Protein AF-A0A8S9HD42-F1 (afdb_monomer_lite)

Organism: Brassica cretica (NCBI:txid69181)

Radius of gyration: 19.71 Å; chains: 1; bounding box: 51×28×54 Å

Structure (mmCIF, N/CA/C/O backbone):
data_AF-A0A8S9HD42-F1
#
_entry.id   AF-A0A8S9HD42-F1
#
loop_
_atom_site.group_PDB
_atom_site.id
_atom_site.type_symbol
_atom_site.label_atom_id
_atom_site.label_alt_id
_atom_site.label_comp_id
_atom_site.label_asym_id
_atom_site.label_entity_id
_atom_site.label_seq_id
_atom_site.pdbx_PDB_ins_code
_atom_site.Cartn_x
_atom_site.Cartn_y
_atom_site.Cartn_z
_atom_site.occupancy
_atom_site.B_iso_or_equiv
_atom_site.auth_seq_id
_atom_site.auth_comp_id
_atom_site.auth_asym_id
_atom_site.auth_atom_id
_atom_site.pdbx_PDB_model_num
ATOM 1 N N . MET A 1 1 ? 28.786 0.249 -18.756 1.00 35.41 1 MET A N 1
ATOM 2 C CA . MET A 1 1 ? 27.618 0.617 -19.588 1.00 35.41 1 MET A CA 1
ATOM 3 C C . MET A 1 1 ? 26.676 1.233 -18.586 1.00 35.41 1 MET A C 1
ATOM 5 O O . MET A 1 1 ? 26.045 0.500 -17.836 1.00 35.41 1 MET A O 1
ATOM 9 N N . ASP A 1 2 ? 26.758 2.551 -18.436 1.00 34.34 2 ASP A N 1
ATOM 10 C CA . ASP A 1 2 ? 26.338 3.208 -17.199 1.00 34.34 2 ASP A CA 1
ATOM 11 C C . ASP A 1 2 ? 24.961 3.831 -17.416 1.00 34.34 2 ASP A C 1
ATOM 13 O O . ASP A 1 2 ? 24.782 4.711 -18.258 1.00 34.34 2 ASP A O 1
ATOM 17 N N . ILE A 1 3 ? 23.963 3.316 -16.698 1.00 44.00 3 ILE A N 1
ATOM 18 C CA . ILE A 1 3 ? 22.579 3.786 -16.778 1.00 44.00 3 ILE A CA 1
ATOM 19 C C . ILE A 1 3 ? 22.486 5.067 -15.940 1.00 44.00 3 ILE A C 1
ATOM 21 O O . ILE A 1 3 ? 22.352 5.016 -14.722 1.00 44.00 3 ILE A O 1
ATOM 25 N N . SER A 1 4 ? 22.619 6.222 -16.596 1.00 44.03 4 SER A N 1
ATOM 26 C CA . SER A 1 4 ? 22.709 7.538 -15.943 1.00 44.03 4 SER A CA 1
ATOM 27 C C . SER A 1 4 ? 21.367 8.265 -15.769 1.00 44.03 4 SER A C 1
ATOM 29 O O . SER A 1 4 ? 21.359 9.352 -15.190 1.00 44.03 4 SER A O 1
ATOM 31 N N . ARG A 1 5 ? 20.232 7.752 -16.265 1.00 55.31 5 ARG A N 1
ATOM 32 C CA . ARG A 1 5 ? 18.964 8.497 -16.205 1.00 55.31 5 ARG A CA 1
ATOM 33 C C . ARG A 1 5 ? 17.765 7.619 -15.855 1.00 55.31 5 ARG A C 1
ATOM 35 O O . ARG A 1 5 ? 17.483 6.617 -16.503 1.00 55.31 5 ARG A O 1
ATOM 42 N N . LEU A 1 6 ? 17.064 8.043 -14.802 1.00 61.50 6 LEU A N 1
ATOM 43 C CA . LEU A 1 6 ? 15.826 7.456 -14.274 1.00 61.50 6 LEU A CA 1
ATOM 44 C C . LEU A 1 6 ? 14.610 7.677 -15.193 1.00 61.50 6 LEU A C 1
ATOM 46 O O . LEU A 1 6 ? 13.536 7.155 -14.915 1.00 61.50 6 LEU A O 1
ATOM 50 N N . ASP A 1 7 ? 14.770 8.462 -16.263 1.00 67.44 7 ASP A N 1
ATOM 51 C CA . ASP A 1 7 ? 13.715 8.778 -17.229 1.00 67.44 7 ASP A CA 1
ATOM 52 C C . ASP A 1 7 ? 13.395 7.599 -18.165 1.00 67.44 7 ASP A C 1
ATOM 54 O O . ASP A 1 7 ? 12.368 7.620 -18.842 1.00 67.44 7 ASP A O 1
ATOM 58 N N . ALA A 1 8 ? 14.238 6.556 -18.162 1.00 74.25 8 ALA A N 1
ATOM 59 C CA . ALA A 1 8 ? 14.116 5.374 -19.005 1.00 74.25 8 ALA A CA 1
ATOM 60 C C . ALA A 1 8 ? 14.037 5.725 -20.501 1.00 74.25 8 ALA A C 1
ATOM 62 O O . ALA A 1 8 ? 13.259 5.130 -21.245 1.00 74.25 8 ALA A O 1
ATOM 63 N N . TRP A 1 9 ? 14.863 6.671 -20.954 1.00 75.56 9 TRP A N 1
ATOM 64 C CA . TRP A 1 9 ? 15.074 6.965 -22.373 1.00 75.56 9 TRP A CA 1
ATOM 65 C C . TRP A 1 9 ? 16.396 6.385 -22.876 1.00 75.56 9 TRP A C 1
ATOM 67 O O . TRP A 1 9 ? 17.404 6.380 -22.169 1.00 75.56 9 TRP A O 1
ATOM 77 N N . TYR A 1 10 ? 16.408 5.924 -24.127 1.00 75.44 10 TYR A N 1
ATOM 78 C CA . TYR A 1 10 ? 17.657 5.633 -24.824 1.00 75.44 10 TYR A CA 1
ATOM 79 C C . TYR A 1 10 ? 18.363 6.942 -25.192 1.00 75.44 10 TYR A C 1
ATOM 81 O O . TYR A 1 10 ? 17.724 7.889 -25.662 1.00 75.44 10 TYR A O 1
ATOM 89 N N . SER A 1 11 ? 19.681 6.983 -24.991 1.00 80.81 11 SER A N 1
ATOM 90 C CA . SER A 1 11 ? 20.536 8.101 -25.389 1.00 80.81 11 SER A CA 1
ATOM 91 C C . SER A 1 11 ? 21.518 7.684 -26.481 1.00 80.81 11 SER A C 1
ATOM 93 O O . SER A 1 11 ? 22.137 6.620 -26.379 1.00 80.81 11 SER A O 1
ATOM 95 N N . SER A 1 12 ? 21.714 8.548 -27.475 1.00 78.75 12 SER A N 1
ATOM 96 C CA . SER A 1 12 ? 22.776 8.408 -28.477 1.00 78.75 12 SER A CA 1
ATOM 97 C C . SER A 1 12 ? 24.169 8.548 -27.844 1.00 78.75 12 SER A C 1
ATOM 99 O O . SER A 1 12 ? 24.312 8.951 -26.683 1.00 78.75 12 SER A O 1
ATOM 101 N N . LYS A 1 13 ? 25.228 8.245 -28.606 1.00 78.62 13 LYS A N 1
ATOM 102 C CA . LYS A 1 13 ? 26.619 8.414 -28.136 1.00 78.62 13 LYS A CA 1
ATOM 103 C C . LYS A 1 13 ? 26.965 9.882 -27.873 1.00 78.62 13 LYS A C 1
ATOM 105 O O . LYS A 1 13 ? 27.853 10.173 -27.078 1.00 78.62 13 LYS A O 1
ATOM 110 N N . GLU A 1 14 ? 26.236 10.785 -28.512 1.00 84.62 14 GLU A N 1
ATOM 111 C CA . GLU A 1 14 ? 26.330 12.236 -28.406 1.00 84.62 14 GLU A CA 1
ATOM 112 C C . GLU A 1 14 ? 25.467 12.792 -27.255 1.00 84.62 14 GLU A C 1
ATOM 114 O O . GLU A 1 14 ? 25.496 13.991 -26.983 1.00 84.62 14 GLU A O 1
ATOM 119 N N . GLY A 1 15 ? 24.710 11.933 -26.558 1.00 76.19 15 GLY A N 1
ATOM 120 C CA . GLY A 1 15 ? 23.914 12.288 -25.381 1.00 76.19 15 GLY A CA 1
ATOM 121 C C . GLY A 1 15 ? 22.522 12.852 -25.681 1.00 76.19 15 GLY A C 1
ATOM 122 O O . GLY A 1 15 ? 21.836 13.293 -24.755 1.00 76.19 15 GLY A O 1
ATOM 123 N N . SER A 1 16 ? 22.074 12.835 -26.940 1.00 80.44 16 SER A N 1
ATOM 124 C CA . SER A 1 16 ? 20.696 13.197 -27.297 1.00 80.44 16 SER A CA 1
ATOM 125 C C . SER A 1 16 ? 19.718 12.077 -26.930 1.00 80.44 16 SER A C 1
ATOM 127 O O . SER A 1 16 ? 20.033 10.896 -27.071 1.00 80.44 16 SER A O 1
ATOM 129 N N . LEU A 1 17 ? 18.528 12.446 -26.446 1.00 79.75 17 LEU A N 1
ATOM 130 C CA . LEU A 1 17 ? 17.448 11.499 -26.157 1.00 79.75 17 LEU A CA 1
ATOM 131 C C . LEU A 1 17 ? 16.785 11.056 -27.465 1.00 79.75 17 LEU A C 1
ATOM 133 O O . LEU A 1 17 ? 16.488 11.897 -28.312 1.00 79.75 17 LEU A O 1
ATOM 137 N N . GLU A 1 18 ? 16.529 9.758 -27.610 1.00 80.56 18 GLU A N 1
ATOM 138 C CA . GLU A 1 18 ? 15.908 9.203 -28.817 1.00 80.56 18 GLU A CA 1
ATOM 139 C C . GLU A 1 18 ? 14.485 8.710 -28.557 1.00 80.56 18 GLU A C 1
ATOM 141 O O . GLU A 1 18 ? 13.512 9.382 -28.888 1.00 80.56 18 GLU A O 1
ATOM 146 N N . THR A 1 19 ? 14.356 7.520 -27.969 1.00 77.06 19 THR A N 1
ATOM 147 C CA . THR A 1 19 ? 13.070 6.852 -27.757 1.00 77.06 19 THR A CA 1
ATOM 148 C C . THR A 1 19 ? 12.945 6.361 -26.317 1.00 77.06 19 THR A C 1
ATOM 150 O O . THR A 1 19 ? 13.955 6.042 -25.679 1.00 77.06 19 THR A O 1
ATOM 153 N N . PRO A 1 20 ? 11.718 6.283 -25.778 1.00 77.00 20 PRO A N 1
ATOM 154 C CA . PRO A 1 20 ? 11.497 5.723 -24.457 1.00 77.00 20 PRO A CA 1
ATOM 155 C C . PRO A 1 20 ? 11.753 4.210 -24.463 1.00 77.00 20 PRO A C 1
ATOM 157 O O . PRO A 1 20 ? 11.232 3.467 -25.299 1.00 77.00 20 PRO A O 1
ATOM 160 N N . ALA A 1 21 ? 12.496 3.731 -23.470 1.00 79.88 21 ALA A N 1
ATOM 161 C CA . ALA A 1 21 ? 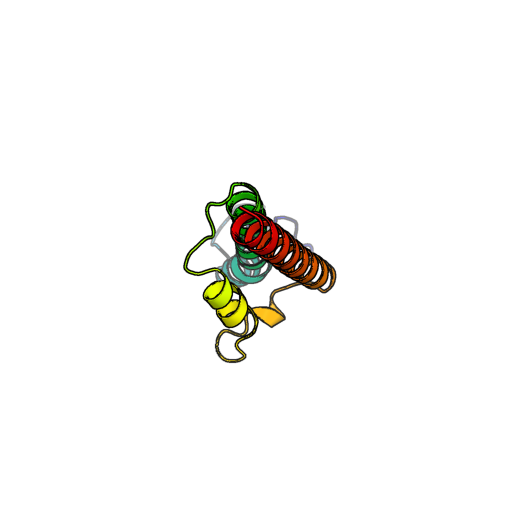12.648 2.320 -23.152 1.00 79.88 21 ALA A CA 1
ATOM 162 C C . ALA A 1 21 ? 11.375 1.821 -22.449 1.00 79.88 21 ALA A C 1
ATOM 164 O O . ALA A 1 21 ? 11.330 1.624 -21.235 1.00 79.88 21 ALA A O 1
ATOM 165 N N . THR A 1 22 ? 10.310 1.630 -23.227 1.00 74.62 22 THR A N 1
ATOM 166 C CA . THR A 1 22 ? 8.949 1.324 -22.745 1.00 74.62 22 THR A CA 1
ATOM 167 C C . THR A 1 22 ? 8.879 0.131 -21.784 1.00 74.62 22 THR A C 1
ATOM 169 O O . THR A 1 22 ? 8.108 0.163 -20.827 1.00 74.62 22 THR A O 1
ATOM 172 N N . TYR A 1 23 ? 9.713 -0.897 -21.974 1.00 71.62 23 TYR A N 1
ATOM 173 C CA . TYR A 1 23 ? 9.820 -2.032 -21.049 1.00 71.62 23 TYR A CA 1
ATOM 174 C C . TYR A 1 23 ? 10.369 -1.627 -19.670 1.00 71.62 23 TYR A C 1
ATOM 176 O O . TYR A 1 23 ? 9.865 -2.090 -18.646 1.00 71.62 23 TYR A O 1
ATOM 184 N N . ILE A 1 24 ? 11.353 -0.721 -19.633 1.00 70.00 24 ILE A N 1
ATOM 185 C CA . ILE A 1 24 ? 11.936 -0.189 -18.394 1.00 70.00 24 ILE A CA 1
ATOM 186 C C . ILE A 1 24 ? 10.925 0.720 -17.695 1.00 70.00 24 ILE A C 1
ATOM 188 O O . ILE A 1 24 ? 10.674 0.522 -16.510 1.00 70.00 24 ILE A O 1
ATOM 192 N N . VAL A 1 25 ? 10.282 1.641 -18.424 1.00 71.31 25 VAL A N 1
ATOM 193 C CA . VAL A 1 25 ? 9.206 2.497 -17.884 1.00 71.31 25 VAL A CA 1
ATOM 194 C C . VAL A 1 25 ? 8.112 1.638 -17.255 1.00 71.31 25 VAL A C 1
ATOM 196 O O . VAL A 1 25 ? 7.732 1.853 -16.110 1.00 71.31 25 VAL A O 1
ATOM 199 N N . ARG A 1 26 ? 7.644 0.603 -17.962 1.00 72.69 26 ARG A N 1
ATOM 200 C CA . ARG A 1 26 ? 6.614 -0.311 -17.454 1.00 72.69 26 ARG A CA 1
ATOM 201 C C . ARG A 1 26 ? 7.079 -1.071 -16.210 1.00 72.69 26 ARG A C 1
ATOM 203 O O . ARG A 1 26 ? 6.286 -1.254 -15.290 1.00 72.69 26 ARG A O 1
ATOM 210 N N . GLY A 1 27 ? 8.336 -1.507 -16.168 1.00 75.69 27 GLY A N 1
ATOM 211 C CA . GLY A 1 27 ? 8.928 -2.147 -14.993 1.00 75.69 27 GLY A CA 1
ATOM 212 C C . GLY A 1 27 ? 9.012 -1.207 -13.787 1.00 75.69 27 GLY A C 1
ATOM 213 O O . GLY A 1 27 ? 8.628 -1.602 -12.688 1.00 75.69 27 GLY A O 1
ATOM 214 N N . LEU A 1 28 ? 9.443 0.039 -14.004 1.00 74.44 28 LEU A N 1
ATOM 215 C CA . LEU A 1 28 ? 9.533 1.081 -12.979 1.00 74.44 28 LEU A CA 1
ATOM 216 C C . LEU A 1 28 ? 8.151 1.482 -12.464 1.00 74.44 28 LEU A C 1
ATOM 218 O O . LEU A 1 28 ? 7.930 1.449 -11.261 1.00 74.44 28 LEU A O 1
ATOM 222 N N . CYS A 1 29 ? 7.182 1.765 -13.338 1.00 74.75 29 CYS A N 1
ATOM 223 C CA . CYS A 1 29 ? 5.816 2.075 -12.909 1.00 74.75 29 CYS A CA 1
ATOM 224 C C . CYS A 1 29 ? 5.218 0.936 -12.070 1.00 74.75 29 CYS A C 1
ATOM 226 O O . CYS A 1 29 ? 4.590 1.186 -11.045 1.00 74.75 29 CYS A O 1
ATOM 228 N N . ARG A 1 30 ? 5.451 -0.325 -12.458 1.00 74.94 30 ARG A N 1
ATOM 229 C CA . ARG A 1 30 ? 4.925 -1.474 -11.710 1.00 74.94 30 ARG A CA 1
ATOM 230 C C . ARG A 1 30 ? 5.624 -1.691 -10.371 1.00 74.94 30 ARG A C 1
ATOM 232 O O . ARG A 1 30 ? 4.934 -1.976 -9.408 1.00 74.94 30 ARG A O 1
ATOM 239 N N . ARG A 1 31 ? 6.952 -1.575 -10.288 1.00 81.50 31 ARG A N 1
ATOM 240 C CA . ARG A 1 31 ? 7.695 -1.834 -9.036 1.00 81.50 31 ARG A CA 1
ATOM 241 C C . ARG A 1 31 ? 7.795 -0.628 -8.105 1.00 81.50 31 ARG A C 1
ATOM 243 O O . ARG A 1 31 ? 7.992 -0.811 -6.914 1.00 81.50 31 ARG A O 1
ATOM 250 N N . CYS A 1 32 ? 7.688 0.588 -8.629 1.00 81.12 32 CYS A N 1
ATOM 251 C CA . CYS A 1 32 ? 7.845 1.808 -7.840 1.00 81.12 32 CYS A CA 1
ATOM 252 C C . CYS A 1 32 ? 6.503 2.482 -7.543 1.00 81.12 32 CYS A C 1
ATOM 254 O O . CYS A 1 32 ? 6.313 2.949 -6.429 1.00 81.12 32 CYS A O 1
ATOM 256 N N . CYS A 1 33 ? 5.571 2.538 -8.502 1.00 87.38 33 CYS A N 1
ATOM 257 C CA . CYS A 1 33 ? 4.334 3.304 -8.317 1.00 87.38 33 CYS A CA 1
ATOM 258 C C . CYS A 1 33 ? 3.193 2.469 -7.733 1.00 87.38 33 CYS A C 1
ATOM 260 O O . CYS A 1 33 ? 2.473 2.976 -6.884 1.00 87.38 33 CYS A O 1
ATOM 262 N N . LEU A 1 34 ? 3.013 1.214 -8.166 1.00 90.69 34 LEU A N 1
ATOM 263 C CA . LEU A 1 34 ? 1.907 0.386 -7.662 1.00 90.69 34 LEU A CA 1
ATOM 264 C C . LEU A 1 34 ? 2.035 0.075 -6.160 1.00 90.69 34 LEU A C 1
ATOM 266 O O . LEU A 1 34 ? 1.052 0.306 -5.459 1.00 90.69 34 LEU A O 1
ATOM 270 N N . PRO A 1 35 ? 3.201 -0.361 -5.634 1.00 94.12 35 PRO A N 1
ATOM 271 C CA . PRO A 1 35 ? 3.349 -0.581 -4.197 1.00 94.12 35 PRO A CA 1
ATOM 272 C C . PRO A 1 35 ? 3.111 0.690 -3.388 1.00 94.12 35 PRO A C 1
ATOM 274 O O . PRO A 1 35 ? 2.409 0.657 -2.386 1.00 94.12 35 PRO A O 1
ATOM 277 N N . GLU A 1 36 ? 3.645 1.822 -3.853 1.00 94.94 36 GLU A N 1
ATOM 278 C CA . GLU A 1 36 ? 3.465 3.103 -3.172 1.00 94.94 36 GLU A CA 1
ATOM 279 C C . GLU A 1 36 ? 1.996 3.539 -3.166 1.00 94.94 36 GLU A C 1
ATOM 281 O O . GLU A 1 36 ? 1.492 3.977 -2.138 1.00 94.94 36 GLU A O 1
ATOM 286 N N . LEU A 1 37 ? 1.285 3.380 -4.287 1.00 94.62 37 LEU A N 1
ATOM 287 C CA . LEU A 1 37 ? -0.134 3.714 -4.371 1.00 94.62 37 LEU A CA 1
ATOM 288 C C . LEU A 1 37 ? -0.955 2.874 -3.388 1.00 94.62 37 LEU A C 1
ATOM 290 O O . LEU A 1 37 ? -1.761 3.430 -2.649 1.00 94.62 37 LEU A O 1
ATOM 294 N N . VAL A 1 38 ? -0.700 1.564 -3.331 1.00 96.12 38 VAL A N 1
ATOM 295 C CA . VAL A 1 38 ? -1.343 0.664 -2.366 1.00 96.12 38 VAL A CA 1
ATOM 296 C C . VAL A 1 38 ? -1.043 1.089 -0.928 1.00 96.12 38 VAL A C 1
ATOM 298 O O . VAL A 1 38 ? -1.963 1.173 -0.121 1.00 96.12 38 VAL A O 1
ATOM 301 N N . LEU A 1 39 ? 0.213 1.402 -0.595 1.00 97.62 39 LEU A N 1
ATOM 302 C CA . LEU A 1 39 ? 0.586 1.838 0.756 1.00 97.62 39 LEU A CA 1
ATOM 303 C C . LEU A 1 39 ? -0.120 3.137 1.156 1.00 97.62 39 LEU A C 1
ATOM 305 O O . LEU A 1 39 ? -0.607 3.247 2.279 1.00 97.62 39 LEU A O 1
ATOM 309 N N . ARG A 1 40 ? -0.236 4.108 0.243 1.00 97.69 40 ARG A N 1
ATOM 310 C CA . ARG A 1 40 ? -0.983 5.348 0.512 1.00 97.69 40 ARG A CA 1
ATOM 311 C C . ARG A 1 40 ? -2.482 5.098 0.645 1.00 97.69 40 ARG A C 1
ATOM 313 O O . ARG A 1 40 ? -3.105 5.712 1.505 1.00 97.69 40 ARG A O 1
ATOM 320 N N . SER A 1 41 ? -3.052 4.177 -0.129 1.00 96.75 41 SER A N 1
ATOM 321 C CA . SER A 1 41 ? -4.444 3.744 0.044 1.00 96.75 41 SER A CA 1
ATOM 322 C C . SER A 1 41 ? -4.680 3.072 1.401 1.00 96.75 41 SER A C 1
ATOM 324 O O . SER A 1 41 ? -5.676 3.370 2.057 1.00 96.75 41 SER A O 1
ATOM 326 N N . MET A 1 42 ? -3.747 2.238 1.870 1.00 97.81 42 MET A N 1
ATOM 327 C CA . MET A 1 42 ? -3.805 1.639 3.208 1.00 97.81 42 MET A CA 1
ATOM 328 C C . MET A 1 42 ? -3.733 2.699 4.312 1.00 97.81 42 MET A C 1
ATOM 330 O O . MET A 1 42 ? -4.562 2.690 5.216 1.00 97.81 42 MET A O 1
ATOM 334 N N . GLN A 1 43 ? -2.810 3.661 4.208 1.00 97.81 43 GLN A N 1
ATOM 335 C CA . GLN A 1 43 ? -2.716 4.787 5.151 1.00 97.81 43 GLN A CA 1
ATOM 336 C C . GLN A 1 43 ? -4.021 5.581 5.231 1.00 97.81 43 GLN A C 1
ATOM 338 O O . GLN A 1 43 ? -4.502 5.881 6.320 1.00 97.81 43 GLN A O 1
ATOM 343 N N . VAL A 1 44 ? -4.618 5.903 4.080 1.00 97.56 44 VAL A N 1
ATOM 344 C CA . VAL A 1 44 ? -5.914 6.591 4.032 1.00 97.56 44 VAL A CA 1
ATOM 345 C C . VAL A 1 44 ? -7.003 5.743 4.685 1.00 97.56 44 VAL A C 1
ATOM 347 O O . VAL A 1 44 ? -7.823 6.288 5.417 1.00 97.56 44 VAL A O 1
ATOM 350 N N . SER A 1 45 ? -6.993 4.428 4.469 1.00 97.56 45 SER A N 1
ATOM 351 C CA . SER A 1 45 ? -7.970 3.511 5.065 1.00 97.56 45 SER A CA 1
ATOM 352 C C . SER A 1 45 ? -7.885 3.494 6.591 1.00 97.56 45 SER A C 1
ATOM 354 O O . SER A 1 45 ? -8.925 3.546 7.248 1.00 97.56 45 SER A O 1
ATOM 356 N N . VAL A 1 46 ? -6.672 3.511 7.158 1.00 98.06 46 VAL A N 1
ATOM 357 C CA . VAL A 1 46 ? -6.448 3.668 8.608 1.00 98.06 46 VAL A CA 1
ATOM 358 C C . VAL A 1 46 ? -7.042 4.989 9.099 1.00 98.06 46 VAL A C 1
ATOM 360 O O . VAL A 1 46 ? -7.909 4.974 9.967 1.00 98.06 46 VAL A O 1
ATOM 363 N N . CYS A 1 47 ? -6.672 6.123 8.490 1.00 97.50 47 CYS A N 1
ATOM 364 C CA . CYS A 1 47 ? -7.189 7.435 8.902 1.00 97.50 47 CYS A CA 1
ATOM 365 C C . CYS A 1 47 ? -8.722 7.533 8.804 1.00 97.50 47 CYS A C 1
ATOM 367 O O . CYS A 1 47 ? -9.371 8.170 9.634 1.00 97.50 47 CYS A O 1
ATOM 369 N N . LEU A 1 48 ? -9.313 6.918 7.777 1.00 97.00 48 LEU A N 1
ATOM 370 C CA . LEU A 1 48 ? -10.761 6.858 7.598 1.00 97.00 48 LEU A CA 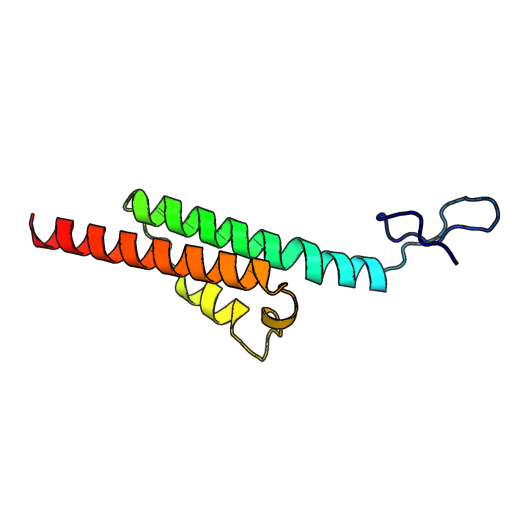1
ATOM 371 C C . LEU A 1 48 ? -11.428 6.039 8.710 1.00 97.00 48 LEU A C 1
ATOM 373 O O . LEU A 1 48 ? -12.390 6.520 9.313 1.00 97.00 48 LEU A O 1
ATOM 377 N N . MET A 1 49 ? -10.882 4.866 9.039 1.00 96.62 49 MET A N 1
ATOM 378 C CA . MET A 1 49 ? -11.365 4.036 10.145 1.00 96.62 49 MET A CA 1
ATOM 379 C C . MET A 1 49 ? -11.268 4.763 11.493 1.00 96.62 49 MET A C 1
ATOM 381 O O . MET A 1 49 ? -12.260 4.827 12.214 1.00 96.62 49 MET A O 1
ATOM 385 N N . GLU A 1 50 ? -10.125 5.383 11.802 1.00 95.62 50 GLU A N 1
ATOM 386 C CA . GLU A 1 50 ? -9.924 6.186 13.023 1.00 95.62 50 GLU A CA 1
ATOM 387 C C . GLU A 1 50 ? -10.927 7.345 13.138 1.00 95.62 50 GLU A C 1
ATOM 389 O O . GLU A 1 50 ? -11.331 7.730 14.233 1.00 95.62 50 GLU A O 1
ATOM 394 N N . SER A 1 51 ? -11.364 7.900 12.004 1.00 95.38 51 SER A N 1
ATOM 395 C CA . SER A 1 51 ? -12.379 8.960 11.963 1.00 95.38 51 SER A CA 1
ATOM 396 C C . SER A 1 51 ? -13.824 8.457 12.101 1.00 95.38 51 SER A C 1
ATOM 398 O O . SER A 1 51 ? -14.755 9.261 12.017 1.00 95.38 51 SER A O 1
ATOM 400 N N . GLY A 1 52 ? -14.032 7.146 12.268 1.00 94.38 52 GLY A N 1
ATOM 401 C CA . GLY A 1 52 ? -15.355 6.519 12.316 1.00 94.38 52 GLY A CA 1
ATOM 402 C C . GLY A 1 52 ? -16.051 6.413 10.955 1.00 94.38 52 GLY A C 1
ATOM 403 O O . GLY A 1 52 ? -17.260 6.205 10.905 1.00 94.38 52 GLY A O 1
ATOM 404 N N . ASN A 1 53 ? -15.311 6.563 9.851 1.00 94.31 53 ASN A N 1
ATOM 405 C CA . ASN A 1 53 ? -15.822 6.478 8.480 1.00 94.31 53 ASN A CA 1
ATOM 406 C C . ASN A 1 53 ? -15.146 5.307 7.752 1.00 94.31 53 ASN A C 1
ATOM 408 O O . ASN A 1 53 ? -14.300 5.545 6.889 1.00 94.31 53 ASN A O 1
ATOM 412 N N . PRO A 1 54 ? -15.453 4.048 8.112 1.00 91.06 54 PRO A N 1
ATOM 413 C CA . PRO A 1 54 ? -14.774 2.895 7.538 1.00 91.06 54 PRO A CA 1
ATOM 414 C C . PRO A 1 54 ? -14.935 2.868 6.005 1.00 91.06 54 PRO A C 1
ATOM 416 O O . PRO A 1 54 ? -16.056 3.022 5.515 1.00 91.06 54 PRO A O 1
ATOM 419 N N . PRO A 1 55 ? -13.849 2.676 5.236 1.00 91.69 55 PRO A N 1
ATOM 420 C CA . PRO A 1 55 ? -13.940 2.480 3.791 1.00 91.69 55 PRO A CA 1
ATOM 421 C C . PRO A 1 55 ? -14.658 1.163 3.458 1.00 91.69 55 PRO A C 1
ATOM 423 O O . PRO A 1 55 ? -14.460 0.165 4.150 1.00 91.69 55 PRO A O 1
ATOM 426 N N . GLU A 1 56 ? -15.459 1.162 2.388 1.00 89.19 56 GLU A 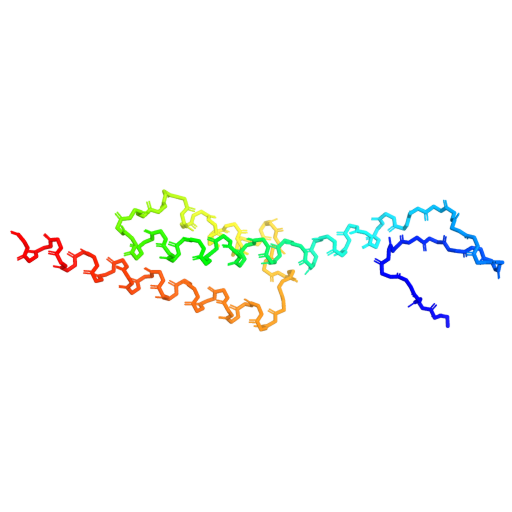N 1
ATOM 427 C CA . GLU A 1 56 ? -16.257 -0.003 1.961 1.00 89.19 56 GLU A CA 1
ATOM 428 C C . GLU A 1 56 ? -15.381 -1.147 1.413 1.00 89.19 56 GLU A C 1
ATOM 430 O O . GLU A 1 56 ? -15.640 -2.311 1.706 1.00 89.19 56 GLU A O 1
ATOM 435 N N . ASP A 1 57 ? -14.289 -0.814 0.715 1.00 90.38 57 ASP A N 1
ATOM 436 C CA . ASP A 1 57 ? -13.528 -1.766 -0.112 1.00 90.38 57 ASP A CA 1
ATOM 437 C C . ASP A 1 57 ? -12.130 -2.097 0.454 1.00 90.38 57 ASP A C 1
ATOM 439 O O . ASP A 1 57 ? -11.199 -2.431 -0.283 1.00 90.38 57 ASP A O 1
ATOM 443 N N . HIS A 1 58 ? -11.930 -1.964 1.770 1.00 95.31 58 HIS A N 1
ATOM 444 C CA . HIS A 1 58 ? -10.620 -2.216 2.396 1.00 95.31 58 HIS A CA 1
ATOM 445 C C . HIS A 1 58 ? -10.131 -3.650 2.172 1.00 95.31 58 HIS A C 1
ATOM 447 O O . HIS A 1 58 ? -8.991 -3.867 1.763 1.00 95.31 58 HIS A O 1
ATOM 453 N N . ASP A 1 59 ? -11.016 -4.626 2.378 1.00 95.25 59 ASP A N 1
ATOM 454 C CA . ASP A 1 59 ? -10.695 -6.044 2.206 1.00 95.25 59 ASP A CA 1
ATOM 455 C C . ASP A 1 59 ? -10.384 -6.379 0.736 1.00 95.25 59 ASP A C 1
ATOM 457 O O . ASP A 1 59 ? -9.473 -7.162 0.462 1.00 95.25 59 ASP A O 1
ATOM 461 N N . GLU A 1 60 ? -11.047 -5.716 -0.221 1.00 95.81 60 GLU A N 1
ATOM 462 C CA . GLU A 1 60 ? -10.770 -5.890 -1.653 1.00 95.81 60 GLU A CA 1
ATOM 463 C C . GLU A 1 60 ? -9.346 -5.449 -2.019 1.00 95.81 60 GLU A C 1
ATOM 465 O O . GLU A 1 60 ? -8.685 -6.081 -2.848 1.00 95.81 60 GLU A O 1
ATOM 470 N N . LEU A 1 61 ? -8.826 -4.393 -1.379 1.00 95.12 61 LEU A N 1
ATOM 471 C CA . LEU A 1 61 ? -7.440 -3.961 -1.571 1.00 95.12 61 LEU A CA 1
ATOM 472 C C . LEU A 1 61 ? -6.445 -5.015 -1.058 1.00 95.12 61 LEU A C 1
ATOM 474 O O . LEU A 1 61 ? -5.419 -5.251 -1.704 1.00 95.12 61 LEU A O 1
ATOM 478 N N . ILE A 1 62 ? -6.746 -5.668 0.069 1.00 96.94 62 ILE A N 1
ATOM 479 C CA . ILE A 1 62 ? -5.925 -6.764 0.601 1.00 96.94 62 ILE A CA 1
ATOM 480 C C . ILE A 1 62 ? -5.931 -7.950 -0.364 1.00 96.94 62 ILE A C 1
ATOM 482 O O . ILE A 1 62 ? -4.864 -8.459 -0.723 1.00 96.94 62 ILE A O 1
ATOM 486 N N . GLU A 1 63 ? -7.111 -8.357 -0.834 1.00 96.56 63 GLU A N 1
ATOM 487 C CA . GLU A 1 63 ? -7.267 -9.448 -1.799 1.00 96.56 63 GLU A CA 1
ATOM 488 C C . GLU A 1 63 ? -6.541 -9.156 -3.117 1.00 96.56 63 GLU A C 1
ATOM 490 O O . GLU A 1 63 ? -5.837 -10.020 -3.645 1.00 96.56 63 GLU A O 1
ATOM 495 N N . LEU A 1 64 ? -6.626 -7.921 -3.618 1.00 94.62 64 LEU A N 1
ATOM 496 C CA . LEU A 1 64 ? -5.939 -7.490 -4.834 1.00 94.62 64 LEU A CA 1
ATOM 497 C C . LEU A 1 64 ? -4.417 -7.679 -4.734 1.00 94.62 64 LEU A C 1
ATOM 499 O O . LEU A 1 64 ? -3.779 -8.103 -5.704 1.00 94.62 64 LEU A O 1
ATOM 503 N N . VAL A 1 65 ? -3.830 -7.358 -3.577 1.00 95.00 65 VAL A N 1
ATOM 504 C CA . VAL A 1 65 ? -2.385 -7.484 -3.329 1.00 95.00 65 VAL A CA 1
ATOM 505 C C . VAL A 1 65 ? -1.981 -8.942 -3.120 1.00 95.00 65 VAL A C 1
ATOM 507 O O . VAL A 1 65 ? -0.943 -9.359 -3.638 1.00 95.00 65 VAL A O 1
ATOM 510 N N . ALA A 1 66 ? -2.785 -9.700 -2.372 1.00 95.19 66 ALA A N 1
ATOM 511 C CA . ALA A 1 66 ? -2.502 -11.083 -1.997 1.00 95.19 66 ALA A CA 1
ATOM 512 C C . ALA A 1 66 ? -2.796 -12.102 -3.111 1.00 95.19 66 ALA A C 1
ATOM 514 O O . ALA A 1 66 ? -2.282 -13.217 -3.056 1.00 95.19 66 ALA A O 1
ATOM 515 N N . SER A 1 67 ? -3.606 -11.742 -4.109 1.00 93.88 67 SER A N 1
ATOM 516 C CA . SER A 1 67 ? -3.972 -12.633 -5.209 1.00 93.88 67 SER A CA 1
ATOM 517 C C . SER A 1 67 ? -2.767 -13.020 -6.073 1.00 93.88 67 SER A C 1
ATOM 519 O O . SER A 1 67 ? -2.086 -12.176 -6.667 1.00 93.88 67 SER A O 1
ATOM 521 N N . ASP A 1 68 ? -2.553 -14.327 -6.225 1.00 89.06 68 ASP A N 1
ATOM 522 C CA . ASP A 1 68 ? -1.539 -14.879 -7.127 1.00 89.06 68 ASP A CA 1
ATOM 523 C C . ASP A 1 68 ? -1.808 -14.509 -8.598 1.00 89.06 68 ASP A C 1
ATOM 525 O O . ASP A 1 68 ? -0.871 -14.386 -9.391 1.00 89.06 68 ASP A O 1
ATOM 529 N N . GLU A 1 69 ? -3.074 -14.285 -8.973 1.00 90.00 69 GLU A N 1
ATOM 530 C CA . GLU A 1 69 ? -3.469 -13.947 -10.346 1.00 90.00 69 GLU A CA 1
ATOM 531 C C . GLU A 1 69 ? -2.989 -12.551 -10.762 1.00 90.00 69 GLU A C 1
ATOM 533 O O . GLU A 1 69 ? -2.615 -12.328 -11.918 1.00 90.00 69 GLU A O 1
ATOM 538 N N . THR A 1 70 ? -2.966 -11.601 -9.824 1.00 86.75 70 THR A N 1
ATOM 539 C CA . THR A 1 70 ? -2.515 -10.225 -10.085 1.00 86.75 70 THR A CA 1
ATOM 540 C C . THR A 1 70 ? -0.989 -10.138 -10.083 1.00 86.75 70 THR A C 1
ATOM 542 O O . THR A 1 70 ? -0.400 -9.287 -10.765 1.00 86.75 70 THR A O 1
ATOM 545 N N . GLY A 1 71 ? -0.336 -11.024 -9.322 1.00 87.56 71 GLY A N 1
ATOM 546 C CA . GLY A 1 71 ? 1.107 -11.044 -9.106 1.00 87.56 71 GLY A CA 1
ATOM 547 C C . GLY A 1 71 ? 1.624 -9.803 -8.373 1.00 87.56 71 GLY A C 1
ATOM 548 O O . GLY A 1 71 ? 2.828 -9.524 -8.425 1.00 87.56 71 GLY A O 1
ATOM 549 N N . PHE A 1 72 ? 0.743 -9.029 -7.729 1.00 91.06 72 PHE A N 1
ATOM 550 C CA . PHE A 1 72 ? 1.093 -7.747 -7.1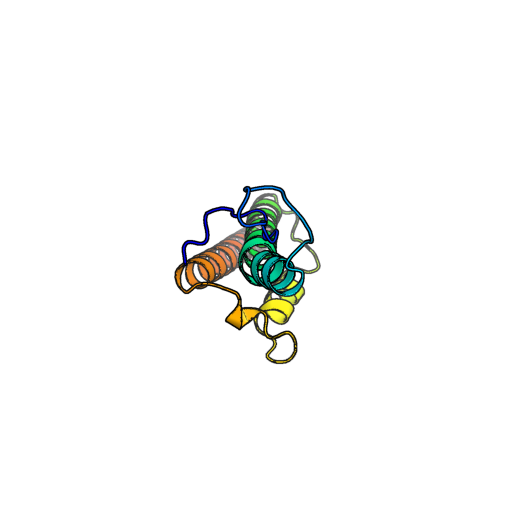15 1.00 91.06 72 PHE A CA 1
ATOM 551 C C . PHE A 1 72 ? 2.027 -7.911 -5.930 1.00 91.06 72 PHE A C 1
ATOM 553 O O . PHE A 1 72 ? 2.977 -7.139 -5.834 1.00 91.06 72 PHE A O 1
ATOM 560 N N . LEU A 1 73 ? 1.850 -8.953 -5.118 1.00 93.38 73 LEU A N 1
ATOM 561 C CA . LEU A 1 73 ? 2.734 -9.270 -3.997 1.00 93.38 73 LEU A CA 1
ATOM 562 C C . LEU A 1 73 ? 4.223 -9.265 -4.395 1.00 93.38 73 LEU A C 1
ATOM 564 O O . LEU A 1 73 ? 5.066 -8.744 -3.670 1.00 93.38 73 LEU A O 1
ATOM 568 N N . SER A 1 74 ? 4.545 -9.762 -5.596 1.00 92.00 74 SER A N 1
ATOM 569 C 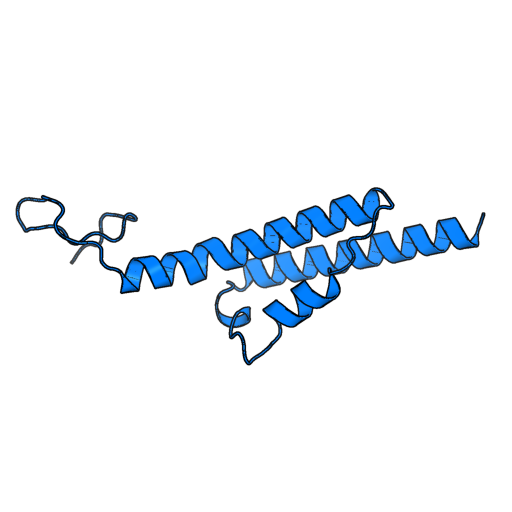CA . SER A 1 74 ? 5.921 -9.828 -6.117 1.00 92.00 74 SER A CA 1
ATOM 570 C C . SER A 1 74 ? 6.539 -8.468 -6.484 1.00 92.00 74 SER A C 1
ATOM 572 O O . SER A 1 74 ? 7.739 -8.382 -6.759 1.00 92.00 74 SER A O 1
ATOM 574 N N . LEU A 1 75 ? 5.730 -7.405 -6.534 1.00 92.00 75 LEU A N 1
ATOM 575 C CA . LEU A 1 75 ? 6.168 -6.045 -6.853 1.00 92.00 75 LEU A CA 1
ATOM 576 C C . LEU A 1 75 ? 6.706 -5.304 -5.627 1.00 92.00 75 LEU A C 1
ATOM 578 O O . LEU A 1 75 ? 7.472 -4.356 -5.797 1.00 92.00 75 LEU A O 1
ATOM 582 N N . PHE A 1 76 ? 6.319 -5.724 -4.424 1.00 94.06 76 PHE A N 1
ATOM 583 C CA . PHE A 1 76 ? 6.703 -5.074 -3.179 1.00 94.06 76 PHE A CA 1
ATOM 584 C C . PHE A 1 76 ? 8.089 -5.541 -2.735 1.00 94.06 76 PHE A C 1
ATOM 586 O O . PHE A 1 76 ? 8.449 -6.716 -2.832 1.00 94.06 76 PHE A O 1
ATOM 593 N N . SER A 1 77 ? 8.874 -4.616 -2.189 1.00 94.69 77 SER A N 1
ATOM 594 C CA . SER A 1 77 ? 10.031 -4.988 -1.376 1.00 94.69 77 SER A CA 1
ATOM 595 C C . SER A 1 77 ? 9.589 -5.573 -0.030 1.00 94.69 77 SER A C 1
ATOM 597 O O . SER A 1 77 ? 8.484 -5.315 0.445 1.00 94.69 77 SER A O 1
ATOM 599 N N . GLN A 1 78 ? 10.488 -6.300 0.639 1.00 96.31 78 GLN A N 1
ATOM 600 C CA . GLN A 1 78 ? 10.227 -6.838 1.978 1.00 96.31 78 GLN A CA 1
ATOM 601 C C . GLN A 1 78 ? 9.804 -5.750 2.979 1.00 96.31 78 GLN A C 1
ATOM 603 O O . GLN A 1 78 ? 8.929 -5.985 3.806 1.00 96.31 78 GLN A O 1
ATOM 608 N N . LEU A 1 79 ? 10.422 -4.567 2.901 1.00 97.12 79 LEU A N 1
ATOM 609 C CA . LEU A 1 79 ? 10.128 -3.451 3.797 1.00 97.12 79 LEU A CA 1
ATOM 610 C C . LEU A 1 79 ? 8.736 -2.867 3.524 1.00 97.12 79 LEU A C 1
ATOM 612 O O . LEU A 1 79 ? 7.988 -2.623 4.461 1.00 97.12 79 LEU A O 1
ATOM 616 N N . GLN A 1 80 ? 8.352 -2.737 2.253 1.00 96.50 80 GLN A N 1
ATOM 617 C CA . GLN A 1 80 ? 7.004 -2.296 1.884 1.00 96.50 80 GLN A CA 1
ATOM 618 C C . GLN A 1 80 ? 5.931 -3.316 2.287 1.00 96.50 80 GLN A C 1
ATOM 620 O O . GLN A 1 80 ? 4.859 -2.918 2.718 1.00 96.50 80 GLN A O 1
ATOM 625 N N . LEU A 1 81 ? 6.203 -4.625 2.205 1.00 97.44 81 LEU A N 1
ATOM 626 C CA . LEU A 1 81 ? 5.269 -5.642 2.712 1.00 97.44 81 LEU A CA 1
ATOM 627 C C . LEU A 1 81 ? 5.110 -5.568 4.233 1.00 97.44 81 LEU A C 1
ATOM 629 O O . LEU A 1 81 ? 4.011 -5.753 4.745 1.00 97.44 81 LEU A O 1
ATOM 633 N N . GLN A 1 82 ? 6.191 -5.289 4.964 1.00 98.31 82 GLN A N 1
ATOM 634 C CA . GLN A 1 82 ? 6.108 -5.062 6.408 1.00 98.31 82 GLN A CA 1
ATOM 635 C C . GLN A 1 82 ? 5.267 -3.826 6.728 1.00 98.31 82 GLN A C 1
ATOM 637 O O . GLN A 1 82 ? 4.398 -3.904 7.589 1.00 98.31 82 GLN A O 1
ATOM 642 N N . GLU A 1 83 ? 5.486 -2.722 6.017 1.00 98.19 83 GLU A N 1
ATOM 643 C CA . GLU A 1 83 ? 4.694 -1.499 6.166 1.00 98.19 83 GLU A CA 1
ATOM 644 C C . GLU A 1 83 ? 3.209 -1.738 5.842 1.00 98.19 83 GLU A C 1
ATOM 646 O O . GLU A 1 83 ? 2.336 -1.361 6.617 1.00 98.19 83 GLU A O 1
ATOM 651 N N . PHE A 1 84 ? 2.917 -2.464 4.761 1.00 98.19 84 PHE A N 1
ATOM 652 C CA . PHE A 1 84 ? 1.559 -2.862 4.390 1.00 98.19 84 PHE A CA 1
ATOM 653 C C . PHE A 1 84 ? 0.859 -3.661 5.502 1.00 98.19 84 PHE A C 1
ATOM 655 O O . PHE A 1 84 ? -0.273 -3.352 5.869 1.00 98.19 84 PHE A O 1
ATOM 662 N N . MET A 1 85 ? 1.547 -4.649 6.089 1.00 98.19 85 MET A N 1
ATOM 663 C CA . MET A 1 85 ? 1.012 -5.431 7.211 1.00 98.19 85 MET A CA 1
ATOM 664 C C . MET A 1 85 ? 0.806 -4.591 8.479 1.00 98.19 85 MET A C 1
ATOM 666 O O . MET A 1 85 ? -0.104 -4.878 9.257 1.00 98.19 85 MET A O 1
ATOM 670 N N . LEU A 1 86 ? 1.641 -3.573 8.709 1.00 98.69 86 LEU A N 1
ATOM 671 C CA . LEU A 1 86 ? 1.466 -2.654 9.834 1.00 98.69 86 LEU A CA 1
ATOM 672 C C . LEU A 1 86 ? 0.198 -1.813 9.664 1.00 98.69 86 LEU A C 1
ATOM 674 O O . LEU A 1 86 ? -0.578 -1.744 10.614 1.00 98.69 86 LEU A O 1
ATOM 678 N N . PHE A 1 87 ? -0.068 -1.281 8.465 1.00 98.50 87 PHE A N 1
ATOM 679 C CA . PHE A 1 87 ? -1.319 -0.558 8.208 1.00 98.50 87 PHE A CA 1
ATOM 680 C C . PHE A 1 87 ? -2.553 -1.446 8.349 1.00 98.50 87 PHE A C 1
ATOM 682 O O . PHE A 1 87 ? -3.532 -1.018 8.951 1.00 98.50 87 PHE A O 1
ATOM 689 N N . GLU A 1 88 ? -2.513 -2.692 7.863 1.00 98.12 88 GLU A N 1
ATOM 690 C CA . GLU A 1 88 ? -3.626 -3.632 8.067 1.00 98.12 88 GLU A CA 1
ATOM 691 C C . GLU A 1 88 ? -3.894 -3.862 9.557 1.00 98.12 88 GLU A C 1
ATOM 693 O O . GLU A 1 88 ? -5.033 -3.825 10.019 1.00 98.12 88 GLU A O 1
ATOM 698 N N . ARG A 1 89 ? -2.832 -4.063 10.343 1.00 98.50 89 ARG A N 1
ATOM 699 C CA . ARG A 1 89 ? -2.957 -4.239 11.789 1.00 98.50 89 ARG A CA 1
ATOM 700 C C . ARG A 1 89 ? -3.553 -3.001 12.460 1.00 98.50 89 ARG A C 1
ATOM 702 O O . ARG A 1 89 ? -4.417 -3.157 13.317 1.00 98.50 89 ARG A O 1
ATOM 709 N N . GLU A 1 90 ? -3.068 -1.809 12.125 1.00 98.44 90 GLU A N 1
ATOM 710 C CA . GLU A 1 90 ? -3.574 -0.544 12.677 1.00 98.44 90 GLU A CA 1
ATOM 711 C C . GLU A 1 90 ? -5.054 -0.356 12.348 1.00 98.44 90 GLU A C 1
ATOM 713 O O . GLU A 1 90 ? -5.851 -0.153 13.260 1.00 98.44 90 GLU A O 1
ATOM 718 N N . TYR A 1 91 ? -5.443 -0.572 11.090 1.00 98.38 91 TYR A N 1
ATOM 719 C CA . TYR A 1 91 ? -6.838 -0.528 10.658 1.00 98.38 91 TYR A CA 1
ATOM 720 C C . TYR A 1 91 ? -7.734 -1.449 11.498 1.00 98.38 91 TYR A C 1
ATOM 722 O O . TYR A 1 91 ? -8.785 -1.029 11.984 1.00 98.38 91 TYR A O 1
ATOM 730 N N . ARG A 1 92 ? -7.316 -2.705 11.709 1.00 97.75 92 ARG A N 1
ATOM 731 C CA . ARG A 1 92 ? -8.086 -3.680 12.501 1.00 97.75 92 ARG A CA 1
ATOM 732 C C . ARG A 1 92 ? -8.194 -3.303 13.968 1.00 97.75 92 ARG A C 1
ATOM 734 O O . ARG A 1 92 ? -9.233 -3.554 14.569 1.00 97.75 92 ARG A O 1
ATOM 741 N N . LEU A 1 93 ? -7.149 -2.718 14.547 1.00 98.12 93 LEU A N 1
ATOM 742 C CA . LEU A 1 93 ? -7.204 -2.234 15.924 1.00 98.12 93 LEU A CA 1
ATOM 743 C C . LEU A 1 93 ? -8.213 -1.094 16.053 1.00 98.12 93 LEU A C 1
ATOM 745 O O . LEU A 1 93 ? -9.118 -1.201 16.874 1.00 98.12 93 LEU A O 1
ATOM 749 N N . SER A 1 94 ? -8.140 -0.085 15.183 1.00 97.25 94 SER A N 1
ATOM 750 C CA . SER A 1 94 ? -9.105 1.021 15.173 1.00 97.25 94 SER A CA 1
ATOM 751 C C . SER A 1 94 ? -10.538 0.540 14.923 1.00 97.25 94 SER A C 1
ATOM 753 O O . SER A 1 94 ? -11.482 1.050 15.521 1.00 97.25 94 SER A O 1
ATOM 755 N N . GLN A 1 95 ? -10.719 -0.480 14.077 1.00 96.44 95 GLN A N 1
ATOM 756 C CA . GLN A 1 95 ? -12.021 -1.108 13.849 1.00 96.44 95 GLN A CA 1
ATOM 757 C C . GLN A 1 95 ? -12.583 -1.754 15.122 1.00 96.44 95 GLN A C 1
ATOM 759 O O . GLN A 1 95 ? -13.770 -1.599 15.407 1.00 96.44 95 GLN A O 1
ATOM 764 N N . LEU A 1 96 ? -11.754 -2.487 15.870 1.00 96.69 96 LEU A N 1
ATOM 765 C CA . LEU A 1 96 ? -12.164 -3.119 17.126 1.00 96.69 96 LEU A CA 1
ATOM 766 C C . LEU A 1 96 ? -12.508 -2.071 18.189 1.00 96.69 96 LEU A C 1
ATOM 768 O O . LEU A 1 96 ? -13.557 -2.180 18.813 1.00 96.69 96 LEU A O 1
ATOM 772 N N . GLU A 1 97 ? -11.679 -1.036 18.338 1.00 95.81 97 GLU A N 1
ATOM 773 C CA . GLU A 1 97 ? -11.916 0.075 19.273 1.00 95.81 97 GLU A CA 1
ATOM 774 C C . GLU A 1 97 ? -13.255 0.775 18.981 1.00 95.81 97 GLU A C 1
ATOM 776 O O . GLU A 1 97 ? -14.086 0.934 19.875 1.00 95.81 97 GLU A O 1
ATOM 781 N N . LEU A 1 98 ? -13.530 1.090 17.710 1.00 93.94 98 LEU A N 1
ATOM 782 C CA . LEU A 1 98 ? -14.799 1.696 17.300 1.00 93.94 98 LEU A CA 1
ATOM 783 C C . LEU A 1 98 ? -16.004 0.787 17.598 1.00 93.94 98 LEU A C 1
ATOM 785 O O . LEU A 1 98 ? -17.061 1.261 18.015 1.00 93.94 98 LEU A O 1
ATOM 789 N N . GLN A 1 99 ? -15.873 -0.524 17.376 1.00 94.19 99 GLN A N 1
ATOM 790 C CA . GLN A 1 99 ? -16.932 -1.489 17.689 1.00 94.19 99 GLN A CA 1
ATOM 791 C C . GLN A 1 99 ? -17.195 -1.586 19.198 1.00 94.19 99 GLN A C 1
ATOM 793 O O . GLN A 1 99 ? -18.357 -1.667 19.608 1.00 94.19 99 GLN A O 1
ATOM 798 N N . GLU A 1 100 ? -16.147 -1.558 20.023 1.00 94.25 100 GLU A N 1
ATOM 799 C CA . GLU A 1 100 ? -16.262 -1.557 21.485 1.00 94.25 100 GLU A CA 1
ATOM 800 C C . GLU A 1 100 ? -16.983 -0.299 21.991 1.00 94.25 100 GLU A C 1
ATOM 802 O O . GLU A 1 100 ? -17.930 -0.419 22.780 1.00 94.25 100 GLU A O 1
ATOM 807 N N . ASP A 1 101 ? -16.623 0.880 21.477 1.00 91.81 101 ASP A N 1
ATOM 808 C CA . ASP A 1 101 ? -17.260 2.159 21.817 1.00 91.81 101 ASP A CA 1
ATOM 809 C C . ASP A 1 101 ? -18.757 2.174 21.464 1.00 91.81 101 ASP A C 1
ATOM 811 O O . ASP A 1 101 ? -19.598 2.595 22.268 1.00 91.81 101 ASP A O 1
ATOM 815 N N . LEU A 1 102 ? -19.115 1.651 20.287 1.00 90.69 102 LEU A N 1
ATOM 816 C CA . LEU A 1 102 ? -20.507 1.538 19.838 1.00 90.69 102 LEU A CA 1
ATOM 817 C C . LEU A 1 102 ? -21.316 0.527 20.660 1.00 90.69 102 LEU A C 1
ATOM 819 O O . LEU A 1 102 ? -22.516 0.712 20.836 1.00 90.69 102 LEU A O 1
ATOM 823 N N . SER A 1 103 ? -20.683 -0.538 21.156 1.00 91.12 103 SER A N 1
ATOM 824 C CA . SER A 1 103 ? -21.344 -1.545 22.001 1.00 91.12 103 SER A CA 1
ATOM 825 C C . SER A 1 103 ? -21.557 -1.087 23.449 1.00 91.12 103 SER A C 1
ATOM 827 O O . SER A 1 103 ? -22.413 -1.630 24.150 1.00 91.12 103 SER A O 1
ATOM 829 N N . SER A 1 104 ? -20.776 -0.096 23.887 1.00 86.25 104 SER A N 1
ATOM 830 C CA . SER A 1 104 ? -20.791 0.461 25.245 1.00 86.25 104 SER A CA 1
ATOM 831 C C . SER A 1 104 ? -21.699 1.692 25.390 1.00 86.25 104 SER A C 1
ATOM 833 O O . SER A 1 104 ? -21.865 2.192 26.506 1.00 86.25 104 SER A O 1
ATOM 835 N N . SER A 1 105 ? -22.263 2.174 24.276 1.00 67.12 105 SER A N 1
ATOM 836 C CA . SER A 1 105 ? -23.145 3.348 24.171 1.00 67.12 105 SER A CA 1
ATOM 837 C C . SER A 1 105 ? -24.622 2.956 24.127 1.00 67.12 105 SER A C 1
ATOM 839 O O . SER A 1 105 ? -25.433 3.671 24.762 1.00 67.12 105 SER A O 1
#

pLDDT: mean 87.26, std 13.68, range [34.34, 98.69]

Foldseek 3Di:
DDDPDPQQFDADPVGDTDGHNVVSVVLCCLQPVPLVVLLVVLVVQLVCLLVVNHDPCPVVSVCCCPDPVNVSVVSYDPVSVVSSVVSVVSNVVSNVVSVVVVVVD

Secondary structure (DSSP, 8-state):
-----TT-EEE-TT--EEEE-HHHHHHHIIIIIHHHHHHHHHHHHHHHHHTT---TTHHHHHHHHH-TTTTGGGGS-HHHHHHHHHHHHHHHHHHHHHHHHHH--

Sequence (105 aa):
MDISRLDA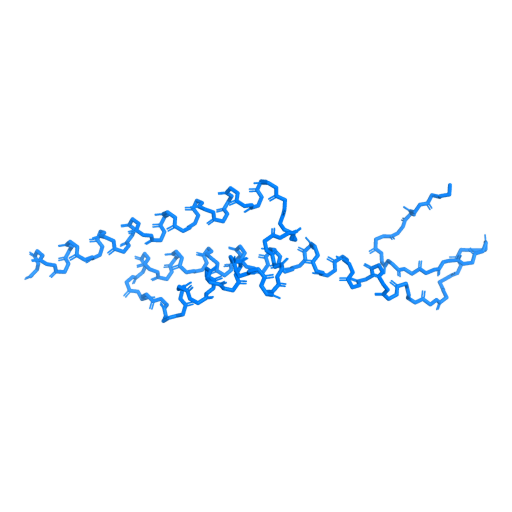WYSSKEGSLETPATYIVRGLCRRCCLPELVLRSMQVSVCLMESGNPPEDHDELIELVASDETGFLSLFSQLQLQEFMLFEREYRLSQLELQEDLSSS

InterPro domains:
  IPR007252 Nuclear pore protein 84/107 [PTHR13003] (27-100)